Protein AF-A0A7S3RPZ8-F1 (afdb_monomer_lite)

Secondary structure (DSSP, 8-state):
--SS------PPP--EETTTTEE--HIIIIIHHHHHH-TT-----S-EEEEEEE-TT--EEEEEEE-TTS-EEEEE-SS-----SHHHHHHHHHHHTT-S-S--

Organism: NCBI:txid141414

Foldseek 3Di:
DPDPDPDDDDDDDAQADDPVRHHDDPCNPPPVVCVVVDPPDDDDPQKAFQEFDADPVRAGFWTWIAHNVRDIDTGGDPPDDDDPPDPPVSVVRCVSHVNDDPVD

Sequence (104 aa):
YNDWVQTGSGYTQFNVQGAAGTRADAFNAFVEPTLRSRKNLRVVSEVFVRRLLFDEAKRCTAVEVELNDGTVVALRASREVILSAGAINSPAILMHSGVGDSQE

Radius of gyration: 19.91 Å; chains: 1; bounding box: 38×42×48 Å

Structure (mmCIF, N/CA/C/O backbone):
data_AF-A0A7S3RPZ8-F1
#
_entry.id   AF-A0A7S3RPZ8-F1
#
loop_
_atom_site.group_PDB
_atom_site.id
_atom_site.type_symbol
_atom_site.label_atom_id
_atom_site.label_alt_id
_atom_site.label_comp_id
_atom_site.label_asym_id
_atom_site.label_entity_id
_atom_site.label_seq_id
_atom_site.pdbx_PDB_ins_code
_atom_site.Cartn_x
_atom_site.Cartn_y
_atom_site.Cartn_z
_atom_site.occupancy
_atom_site.B_iso_or_equiv
_atom_site.auth_seq_id
_atom_site.auth_comp_id
_atom_site.auth_asym_id
_atom_site.auth_atom_id
_atom_site.pdbx_PDB_model_num
ATOM 1 N N . TYR A 1 1 ? 6.099 -16.239 -30.115 1.00 56.72 1 TYR A N 1
ATOM 2 C CA . TYR A 1 1 ? 5.654 -15.575 -28.871 1.00 56.72 1 TYR A CA 1
ATOM 3 C C . TYR A 1 1 ? 4.157 -15.781 -28.619 1.00 56.72 1 TYR A C 1
ATOM 5 O O . TYR A 1 1 ? 3.828 -16.061 -27.483 1.00 56.72 1 TYR A O 1
ATOM 13 N N . ASN A 1 2 ? 3.278 -15.785 -29.637 1.00 65.00 2 ASN A N 1
ATOM 14 C CA . ASN A 1 2 ? 1.840 -16.097 -29.476 1.00 65.00 2 ASN A CA 1
ATOM 15 C C . ASN A 1 2 ? 1.400 -17.308 -30.324 1.00 65.00 2 ASN A C 1
ATOM 17 O O . ASN A 1 2 ? 0.446 -17.215 -31.089 1.00 65.00 2 ASN A O 1
ATOM 21 N N . ASP A 1 3 ? 2.148 -18.406 -30.238 1.00 68.00 3 ASP A N 1
ATOM 22 C CA . ASP A 1 3 ? 1.812 -19.669 -30.906 1.00 68.00 3 ASP A CA 1
ATOM 23 C C . ASP A 1 3 ? 1.501 -20.740 -29.850 1.00 68.00 3 ASP A C 1
ATOM 25 O O . ASP A 1 3 ? 1.919 -20.615 -28.696 1.00 68.00 3 ASP A O 1
ATOM 29 N N . TRP A 1 4 ? 0.774 -21.785 -30.238 1.00 71.44 4 TRP A N 1
ATOM 30 C CA . TRP A 1 4 ? 0.356 -22.891 -29.367 1.00 71.44 4 TRP A CA 1
ATOM 31 C C . TRP A 1 4 ? 1.535 -23.730 -28.860 1.00 71.44 4 TRP A C 1
ATOM 33 O O . TRP A 1 4 ? 1.421 -24.422 -27.850 1.00 71.44 4 TRP A O 1
ATOM 43 N N . VAL A 1 5 ? 2.684 -23.635 -29.532 1.00 72.62 5 VAL A N 1
ATOM 44 C CA . VAL A 1 5 ? 3.961 -24.194 -29.092 1.00 72.62 5 VAL A CA 1
ATOM 45 C C . VAL A 1 5 ? 4.838 -23.048 -28.588 1.00 72.62 5 VAL A C 1
ATOM 47 O O . VAL A 1 5 ? 5.375 -22.255 -29.359 1.00 72.62 5 VAL A O 1
ATOM 50 N N . GLN A 1 6 ? 4.978 -22.944 -27.265 1.00 71.44 6 GLN A N 1
ATOM 51 C CA . GLN A 1 6 ? 5.755 -21.880 -26.611 1.00 71.44 6 GLN A CA 1
ATOM 52 C C . GLN A 1 6 ? 7.267 -22.148 -26.552 1.00 71.44 6 GLN A C 1
ATOM 54 O O . GLN A 1 6 ? 8.012 -21.362 -25.968 1.00 71.44 6 GLN A O 1
ATOM 59 N N . THR A 1 7 ? 7.747 -23.235 -27.150 1.00 77.88 7 THR A N 1
ATOM 60 C CA . THR A 1 7 ? 9.178 -23.534 -27.238 1.00 77.88 7 THR A CA 1
ATOM 61 C C . THR A 1 7 ? 9.793 -22.773 -28.412 1.00 77.88 7 THR A C 1
ATOM 63 O O . THR A 1 7 ? 9.414 -22.970 -29.562 1.00 77.88 7 THR A O 1
ATOM 66 N N . GLY A 1 8 ? 10.754 -21.891 -28.137 1.00 78.94 8 GLY A N 1
ATOM 67 C CA . GLY A 1 8 ? 11.440 -21.107 -29.163 1.00 78.94 8 GLY A CA 1
ATOM 68 C C . GLY A 1 8 ? 12.527 -20.213 -28.573 1.00 78.94 8 GLY A C 1
ATOM 69 O O . GLY A 1 8 ? 12.647 -20.093 -27.357 1.00 78.94 8 GLY A O 1
ATOM 70 N N . SER A 1 9 ? 13.319 -19.583 -29.439 1.00 82.44 9 SER A N 1
ATOM 71 C CA . SER A 1 9 ? 14.321 -18.585 -29.051 1.00 82.44 9 SER A CA 1
ATOM 72 C C . SER A 1 9 ? 13.932 -17.220 -29.610 1.00 82.44 9 SER A C 1
ATOM 74 O O . SER A 1 9 ? 13.446 -17.118 -30.737 1.00 82.44 9 SER A O 1
ATOM 76 N N . GLY A 1 10 ? 14.109 -16.170 -28.815 1.00 83.19 10 GLY A N 1
ATOM 77 C CA . GLY A 1 10 ? 13.761 -14.802 -29.175 1.00 83.19 10 GLY A CA 1
ATOM 78 C C . GLY A 1 10 ? 14.225 -13.818 -28.110 1.00 83.19 10 GLY A C 1
ATOM 79 O O . GLY A 1 10 ? 14.587 -14.210 -27.002 1.00 83.19 10 GLY A O 1
ATOM 80 N N . TYR A 1 11 ? 14.222 -12.532 -28.447 1.00 84.62 11 TYR A N 1
ATOM 81 C CA . TYR A 1 11 ? 14.560 -11.489 -27.485 1.00 84.62 11 TYR A CA 1
ATOM 82 C C . TYR A 1 11 ? 13.498 -11.395 -26.386 1.00 84.62 11 TYR A C 1
ATOM 84 O O . TYR A 1 11 ? 12.300 -11.325 -26.669 1.00 84.62 11 TYR A O 1
ATOM 92 N N . THR A 1 12 ? 13.944 -11.356 -25.131 1.00 86.25 12 THR A N 1
ATOM 93 C CA . THR A 1 12 ? 13.065 -11.122 -23.985 1.00 86.25 12 THR A CA 1
ATOM 94 C C . THR A 1 12 ? 12.513 -9.702 -24.033 1.00 86.25 12 THR A C 1
ATOM 96 O O . THR A 1 12 ? 13.260 -8.735 -24.187 1.00 86.25 12 THR A O 1
ATOM 99 N N . GLN A 1 13 ? 11.199 -9.575 -23.880 1.00 87.69 13 GLN A N 1
ATOM 100 C CA . GLN A 1 13 ? 10.542 -8.284 -23.720 1.00 87.69 13 GLN A CA 1
ATOM 101 C C . GLN A 1 13 ? 10.591 -7.865 -22.251 1.00 87.69 13 GLN A C 1
ATOM 103 O O . GLN A 1 13 ? 10.320 -8.665 -21.355 1.00 87.69 13 GLN A O 1
ATOM 108 N N . PHE A 1 14 ? 10.923 -6.601 -22.010 1.00 90.31 14 PHE A N 1
ATOM 109 C CA . PHE A 1 14 ? 11.024 -6.026 -20.674 1.00 90.31 14 PHE A CA 1
ATOM 110 C C . PHE A 1 14 ? 10.171 -4.765 -20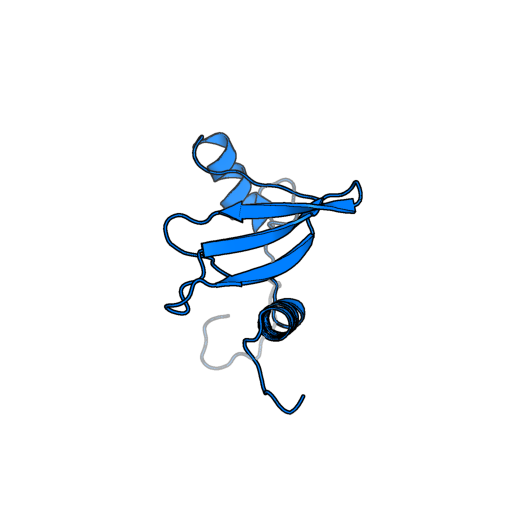.575 1.00 90.31 14 PHE A C 1
ATOM 112 O O . PHE A 1 14 ? 9.979 -4.050 -21.559 1.00 90.31 14 PHE A O 1
ATOM 119 N N . ASN A 1 15 ? 9.726 -4.453 -19.359 1.00 93.31 15 ASN A N 1
ATOM 120 C CA . ASN A 1 15 ? 9.084 -3.180 -19.052 1.00 93.31 15 ASN A CA 1
ATOM 121 C C . ASN A 1 15 ? 10.154 -2.082 -18.994 1.00 93.31 15 ASN A C 1
ATOM 123 O O . ASN A 1 15 ? 10.752 -1.825 -17.945 1.00 93.31 15 ASN A O 1
ATOM 127 N N . VAL A 1 16 ? 10.414 -1.473 -20.149 1.00 93.06 16 VAL A N 1
ATOM 128 C CA . VAL A 1 16 ? 11.439 -0.446 -20.356 1.00 93.06 16 VAL A CA 1
ATOM 129 C C . VAL A 1 16 ? 10.793 0.792 -20.969 1.00 93.06 16 VAL A C 1
ATOM 131 O O . VAL A 1 16 ? 9.993 0.688 -21.898 1.00 93.06 16 VAL A O 1
ATOM 134 N N . GLN A 1 17 ? 11.121 1.965 -20.434 1.00 88.94 17 GLN A N 1
ATOM 135 C CA . GLN A 1 17 ? 10.534 3.234 -20.836 1.00 88.94 17 GLN A CA 1
ATOM 136 C C . GLN A 1 17 ? 11.454 4.018 -21.775 1.00 88.94 17 GLN A C 1
ATOM 138 O O . GLN A 1 17 ? 12.587 4.360 -21.434 1.00 88.94 17 GLN A O 1
ATOM 143 N N . GLY A 1 18 ? 10.894 4.392 -22.929 1.00 84.19 18 GLY A N 1
ATOM 144 C CA . GLY A 1 18 ? 11.474 5.362 -23.856 1.00 84.19 18 GLY A CA 1
ATOM 145 C C . GLY A 1 18 ? 12.852 4.983 -24.407 1.00 84.19 18 GLY A C 1
ATOM 146 O O . GLY A 1 18 ? 13.362 3.883 -24.210 1.00 84.19 18 GLY A O 1
ATOM 147 N N . ALA A 1 19 ? 13.473 5.932 -25.109 1.00 81.88 19 ALA A N 1
ATOM 148 C CA . ALA A 1 19 ? 14.806 5.752 -25.687 1.00 81.88 19 ALA A CA 1
ATOM 149 C C . ALA A 1 19 ? 15.929 5.709 -24.630 1.00 81.88 19 ALA A C 1
ATOM 151 O O . ALA A 1 19 ? 17.017 5.222 -24.915 1.00 81.88 19 ALA A O 1
ATOM 152 N N . ALA A 1 20 ? 15.667 6.203 -23.414 1.00 84.62 20 ALA A N 1
ATOM 153 C CA . ALA A 1 20 ? 16.627 6.209 -22.310 1.00 84.62 20 ALA A CA 1
ATOM 154 C C . ALA A 1 20 ? 16.831 4.824 -21.668 1.00 84.62 20 ALA A C 1
ATOM 156 O O . ALA A 1 20 ? 17.772 4.647 -20.899 1.00 84.62 20 ALA A O 1
ATOM 157 N N . GLY A 1 21 ? 15.968 3.844 -21.966 1.00 91.12 21 GLY A N 1
ATOM 158 C CA . GLY A 1 21 ? 16.159 2.466 -21.517 1.00 91.12 21 GLY A CA 1
ATOM 159 C C . GLY A 1 21 ? 15.949 2.250 -20.013 1.00 91.12 21 GLY A C 1
ATOM 160 O O . GLY A 1 21 ? 16.500 1.305 -19.450 1.00 91.12 21 GLY A O 1
ATOM 161 N N . THR A 1 22 ? 15.182 3.109 -19.337 1.00 92.56 22 THR A N 1
ATOM 162 C CA . THR A 1 22 ? 14.953 3.012 -17.887 1.00 92.56 22 THR A CA 1
ATOM 163 C C . THR A 1 22 ? 13.855 2.005 -17.551 1.00 92.56 22 THR A C 1
ATOM 165 O O . THR A 1 22 ? 13.010 1.673 -18.380 1.00 92.56 22 THR A O 1
ATOM 168 N N . ARG A 1 23 ? 13.841 1.501 -16.313 1.00 94.19 23 ARG A N 1
ATOM 169 C CA . ARG A 1 23 ? 12.774 0.613 -15.831 1.00 94.19 23 ARG A CA 1
ATOM 170 C C . ARG A 1 23 ? 11.419 1.328 -15.877 1.00 94.19 23 ARG A C 1
ATOM 172 O O . ARG A 1 23 ? 11.268 2.383 -15.270 1.00 94.19 23 ARG A O 1
ATOM 179 N N . ALA A 1 24 ? 10.423 0.700 -16.500 1.00 94.81 24 ALA A N 1
ATOM 180 C CA . ALA A 1 24 ? 9.026 1.115 -16.396 1.00 94.81 24 ALA A CA 1
ATOM 181 C C . ALA A 1 24 ? 8.358 0.399 -15.207 1.00 94.81 24 ALA A C 1
ATOM 183 O O . ALA A 1 24 ? 7.846 -0.714 -15.343 1.00 94.81 24 ALA A O 1
ATOM 184 N N . ASP A 1 25 ? 8.418 1.004 -14.019 1.00 95.12 25 ASP A N 1
ATOM 185 C CA . ASP A 1 25 ? 7.691 0.524 -12.838 1.00 95.12 25 ASP A CA 1
ATOM 186 C C . ASP A 1 25 ? 6.253 1.073 -12.771 1.00 95.12 25 ASP A C 1
ATOM 188 O O . ASP A 1 25 ? 5.857 1.961 -13.528 1.00 95.12 25 ASP A O 1
ATOM 192 N N . ALA A 1 26 ? 5.451 0.518 -11.858 1.00 95.38 26 ALA A N 1
ATOM 193 C CA . ALA A 1 26 ? 4.043 0.878 -11.722 1.00 95.38 26 ALA A CA 1
ATOM 194 C C . ALA A 1 26 ? 3.827 2.343 -11.299 1.00 95.38 26 ALA A C 1
ATOM 196 O O . ALA A 1 26 ? 2.829 2.950 -11.693 1.00 95.38 26 ALA A O 1
ATOM 197 N N . PHE A 1 27 ? 4.742 2.927 -10.519 1.00 95.38 27 PHE A N 1
ATOM 198 C CA . PHE A 1 27 ? 4.610 4.314 -10.084 1.00 95.38 27 PHE A CA 1
ATOM 199 C C . PHE A 1 27 ? 4.821 5.264 -11.265 1.00 95.38 27 PHE A C 1
ATOM 201 O O . PHE A 1 27 ? 3.940 6.077 -11.551 1.00 95.38 27 PHE A O 1
ATOM 208 N N . ASN A 1 28 ? 5.924 5.103 -11.996 1.00 93.06 28 ASN A N 1
ATOM 209 C CA . ASN A 1 28 ? 6.262 5.936 -13.152 1.00 93.06 28 ASN A CA 1
ATOM 210 C C . ASN A 1 28 ? 5.251 5.763 -14.296 1.00 93.06 28 ASN A C 1
ATOM 212 O O . ASN A 1 28 ? 4.906 6.726 -14.980 1.00 93.06 28 ASN A O 1
ATOM 216 N N . ALA A 1 29 ? 4.734 4.546 -14.497 1.00 93.56 29 ALA A N 1
ATOM 217 C CA . ALA A 1 29 ? 3.772 4.270 -15.562 1.00 93.56 29 ALA A CA 1
ATOM 218 C C . ALA A 1 29 ? 2.362 4.817 -15.271 1.00 93.56 29 ALA A C 1
ATOM 220 O O . ALA A 1 29 ? 1.705 5.312 -16.187 1.00 93.56 29 ALA A O 1
ATOM 221 N N . PHE A 1 30 ? 1.879 4.735 -14.023 1.00 94.50 30 PHE A N 1
ATOM 222 C CA . PHE A 1 30 ? 0.463 4.991 -13.708 1.00 94.50 30 PHE A CA 1
ATOM 223 C C . PHE A 1 30 ? 0.224 6.128 -12.706 1.00 94.50 30 PHE A C 1
ATOM 225 O O . PHE A 1 30 ? -0.737 6.894 -12.849 1.00 94.50 30 PHE A O 1
ATOM 232 N N . VAL A 1 31 ? 1.072 6.257 -11.685 1.00 96.12 31 VAL A N 1
ATOM 233 C CA . VAL A 1 31 ? 0.848 7.179 -10.561 1.00 96.12 31 VAL A CA 1
ATOM 234 C C . VAL A 1 31 ? 1.417 8.561 -10.859 1.00 96.12 31 VAL A C 1
ATOM 236 O O . VAL A 1 31 ? 0.687 9.550 -10.770 1.00 96.12 31 VAL A O 1
ATOM 239 N N . GLU A 1 32 ? 2.684 8.645 -11.267 1.00 94.81 32 GLU A N 1
ATOM 240 C CA . GLU A 1 32 ? 3.362 9.912 -11.551 1.00 94.81 32 GLU A CA 1
ATOM 241 C C . GLU A 1 32 ? 2.622 10.763 -12.605 1.00 94.81 32 GLU A C 1
ATOM 243 O O . GLU A 1 32 ? 2.366 11.945 -12.337 1.00 94.81 32 GLU A O 1
ATOM 248 N N . PRO A 1 33 ? 2.177 10.217 -13.758 1.00 94.81 33 PRO A N 1
ATOM 249 C CA . PRO A 1 33 ? 1.442 11.007 -14.747 1.00 94.81 33 PRO A CA 1
ATOM 250 C C . PRO A 1 33 ? 0.099 11.521 -14.207 1.00 94.81 33 PRO A C 1
ATOM 252 O O . PRO A 1 33 ? -0.345 12.626 -14.538 1.00 94.81 33 PRO A O 1
ATOM 255 N N . THR A 1 34 ? -0.548 10.739 -13.339 1.00 96.44 34 THR A N 1
ATOM 256 C CA . THR A 1 34 ? -1.821 11.117 -12.716 1.00 96.44 34 THR A CA 1
ATOM 257 C C . THR A 1 34 ? -1.629 12.224 -11.682 1.00 96.44 34 THR A C 1
ATOM 259 O O . THR A 1 34 ? -2.415 13.168 -11.666 1.00 96.44 34 THR A O 1
ATOM 262 N N . LEU A 1 35 ? -0.567 12.167 -10.872 1.00 96.31 35 LEU A N 1
ATOM 263 C CA . LEU A 1 35 ? -0.221 13.229 -9.918 1.00 96.31 35 LEU A CA 1
ATOM 264 C C . LEU A 1 35 ? 0.040 14.568 -10.615 1.00 96.31 35 LEU A C 1
ATOM 266 O O . LEU A 1 35 ? -0.380 15.615 -10.129 1.00 96.31 35 LEU A O 1
ATOM 270 N N . ARG A 1 36 ? 0.704 14.540 -11.777 1.00 94.88 36 ARG A N 1
ATOM 271 C CA . ARG A 1 36 ? 0.998 15.750 -12.564 1.00 94.88 36 ARG A CA 1
ATOM 272 C C . ARG A 1 36 ? -0.254 16.381 -13.176 1.00 94.88 36 ARG A C 1
ATOM 274 O O . ARG A 1 36 ? -0.289 17.592 -13.371 1.00 94.88 36 ARG A O 1
ATOM 281 N N . SER A 1 37 ? -1.270 15.577 -13.484 1.00 96.50 37 SER A N 1
ATOM 282 C CA . SER A 1 37 ? -2.481 16.028 -14.184 1.00 96.50 37 SER A CA 1
ATOM 283 C C . SER A 1 37 ? -3.689 16.262 -13.271 1.00 96.50 37 SER A C 1
ATOM 285 O O . SER A 1 37 ? -4.599 16.999 -13.654 1.00 96.50 37 SER A O 1
ATOM 287 N N . ARG A 1 38 ? -3.732 15.669 -12.068 1.00 96.62 38 ARG A N 1
ATOM 288 C CA . ARG A 1 38 ? -4.900 15.705 -11.173 1.00 96.62 38 ARG A CA 1
ATOM 289 C C . ARG A 1 38 ? -4.527 16.052 -9.731 1.00 96.62 38 ARG A C 1
ATOM 291 O O . ARG A 1 38 ? -3.678 15.415 -9.122 1.00 96.62 38 ARG A O 1
ATOM 298 N N . LYS A 1 39 ? -5.250 17.011 -9.138 1.00 95.94 39 LYS A N 1
ATOM 299 C CA . LYS A 1 39 ? -5.025 17.486 -7.755 1.00 95.94 39 LYS A CA 1
ATOM 300 C C . LYS A 1 39 ? -5.696 16.640 -6.666 1.00 95.94 39 LYS A C 1
ATOM 302 O O . LYS A 1 39 ? -5.472 16.881 -5.487 1.00 95.94 39 LYS A O 1
ATOM 307 N N . ASN A 1 40 ? -6.557 15.695 -7.038 1.00 96.75 40 ASN A N 1
ATOM 308 C CA . ASN A 1 40 ? -7.332 14.878 -6.099 1.00 96.75 40 ASN A CA 1
ATOM 309 C C . ASN A 1 40 ? -6.659 13.543 -5.735 1.00 96.75 40 ASN A C 1
ATOM 311 O O . ASN A 1 40 ? -7.258 12.752 -5.012 1.00 96.75 40 ASN A O 1
ATOM 315 N N . LEU A 1 41 ? -5.444 13.283 -6.226 1.00 96.94 41 LEU A N 1
ATOM 316 C CA . LEU A 1 41 ? -4.630 12.139 -5.827 1.00 96.94 41 LEU A CA 1
ATOM 317 C C . LEU A 1 41 ? -3.523 12.614 -4.885 1.00 96.94 41 LEU A C 1
ATOM 319 O O . LEU A 1 41 ? -2.769 13.525 -5.218 1.00 96.94 41 LEU A O 1
ATOM 323 N N . ARG A 1 42 ? -3.408 11.972 -3.722 1.00 95.81 42 ARG A N 1
ATOM 324 C CA . ARG A 1 42 ? -2.328 12.210 -2.764 1.00 95.81 42 ARG A CA 1
ATOM 325 C C . ARG A 1 42 ? -1.584 10.906 -2.523 1.00 95.81 42 ARG A C 1
ATOM 327 O O . ARG A 1 42 ? -2.201 9.905 -2.176 1.00 95.81 42 ARG A O 1
ATOM 334 N N . VAL A 1 43 ? -0.266 10.947 -2.679 1.00 95.81 43 VAL A N 1
ATOM 335 C CA . VAL A 1 43 ? 0.637 9.864 -2.283 1.00 95.81 43 VAL A CA 1
ATOM 336 C C . VAL A 1 43 ? 1.358 10.311 -1.022 1.00 95.81 43 VAL A C 1
ATOM 338 O O . VAL A 1 43 ? 1.836 11.442 -0.950 1.00 95.81 43 VAL A O 1
ATOM 341 N N . VAL A 1 44 ? 1.390 9.439 -0.021 1.00 95.12 44 VAL A N 1
ATOM 342 C CA . VAL A 1 44 ? 2.124 9.662 1.224 1.00 95.12 44 VAL A CA 1
ATOM 343 C C . VAL A 1 44 ? 3.078 8.487 1.381 1.00 95.12 44 VAL A C 1
ATOM 345 O O . VAL A 1 44 ? 2.636 7.344 1.468 1.00 95.12 44 VAL A O 1
ATOM 348 N N . SER A 1 45 ? 4.375 8.767 1.313 1.00 95.62 45 SER A N 1
ATOM 349 C CA . SER A 1 45 ? 5.451 7.796 1.520 1.00 95.62 45 SER A CA 1
ATOM 350 C C . SER A 1 45 ? 5.903 7.799 2.976 1.00 95.62 45 SER A C 1
ATOM 352 O O . SER A 1 45 ? 5.537 8.699 3.725 1.00 95.62 45 SER A O 1
ATOM 354 N N . GLU A 1 46 ? 6.723 6.815 3.357 1.00 96.00 46 GLU A N 1
ATOM 355 C CA . GLU A 1 46 ? 7.266 6.693 4.723 1.00 96.00 46 GLU A CA 1
ATOM 356 C C . GLU A 1 46 ? 6.177 6.590 5.802 1.00 96.00 46 GLU A C 1
ATOM 358 O O . GLU A 1 46 ? 6.319 7.090 6.915 1.00 96.00 46 GLU A O 1
ATOM 363 N N . VAL A 1 47 ? 5.067 5.940 5.452 1.00 97.25 47 VAL A N 1
ATOM 364 C CA . VAL A 1 47 ? 3.935 5.704 6.344 1.00 97.25 47 VAL A CA 1
ATOM 365 C C . VAL A 1 47 ? 3.649 4.214 6.385 1.00 97.25 47 VAL A C 1
ATOM 367 O O . VAL A 1 47 ? 3.441 3.585 5.344 1.00 97.25 47 VAL A O 1
ATOM 370 N N . PHE A 1 48 ? 3.627 3.652 7.590 1.00 97.75 48 PHE A N 1
ATOM 371 C CA . PHE A 1 48 ? 3.369 2.235 7.807 1.00 97.75 48 PHE A CA 1
ATOM 372 C C . PHE A 1 48 ? 1.924 2.014 8.253 1.00 97.75 48 PHE A C 1
ATOM 374 O O . PHE A 1 48 ? 1.464 2.604 9.228 1.00 97.75 48 PHE A O 1
ATOM 381 N N . VAL A 1 49 ? 1.185 1.160 7.544 1.00 98.25 49 VAL A N 1
ATOM 382 C CA . VAL A 1 49 ? -0.187 0.797 7.924 1.00 98.25 49 VAL A CA 1
ATOM 383 C C . VAL A 1 49 ? -0.138 -0.251 9.029 1.00 98.25 49 VAL A C 1
ATOM 385 O O . VAL A 1 49 ? 0.333 -1.361 8.799 1.00 98.25 49 VAL A O 1
ATOM 388 N N . ARG A 1 50 ? -0.662 0.088 10.211 1.00 97.94 50 ARG A N 1
ATOM 389 C CA . ARG A 1 50 ? -0.695 -0.815 11.370 1.00 97.94 50 ARG A CA 1
ATOM 390 C C . ARG A 1 50 ? -1.905 -1.742 11.322 1.00 97.94 50 ARG A C 1
ATOM 392 O O . ARG A 1 50 ? -1.762 -2.952 11.454 1.00 97.94 50 ARG A O 1
ATOM 399 N N . ARG A 1 51 ? -3.098 -1.167 11.136 1.00 98.25 51 ARG A N 1
ATOM 400 C CA . ARG A 1 51 ? -4.376 -1.896 11.097 1.00 98.25 51 ARG A CA 1
ATOM 401 C C . ARG A 1 51 ? -5.503 -1.056 10.496 1.00 98.25 51 ARG A C 1
ATOM 403 O O . ARG A 1 51 ? -5.410 0.165 10.370 1.00 98.25 51 ARG A O 1
ATOM 410 N N . LEU A 1 52 ? -6.595 -1.722 10.164 1.00 98.50 52 LEU A N 1
ATOM 411 C CA . LEU A 1 52 ? -7.861 -1.152 9.730 1.00 98.50 52 LEU A CA 1
ATOM 412 C C . LEU A 1 52 ? -8.768 -0.913 10.941 1.00 98.50 52 LEU A C 1
ATOM 414 O O . LEU A 1 52 ? -8.764 -1.679 11.905 1.00 98.50 52 LEU A O 1
ATOM 418 N N . LEU A 1 53 ? -9.563 0.152 10.882 1.00 98.25 53 LEU A N 1
ATOM 419 C CA . LEU A 1 53 ? -10.521 0.516 11.921 1.00 98.25 53 LEU A CA 1
ATOM 420 C C . 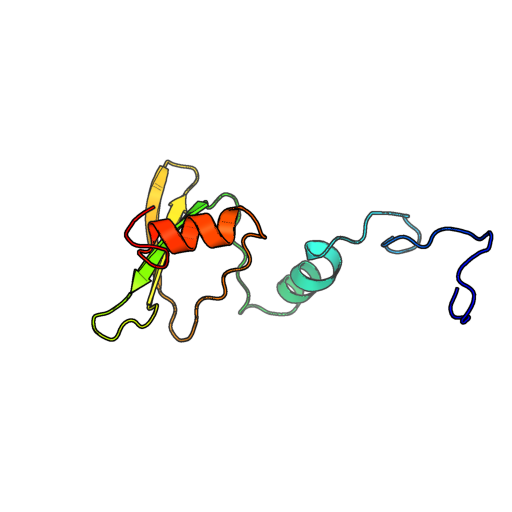LEU A 1 53 ? -11.945 0.323 11.398 1.00 98.25 53 LEU A C 1
ATOM 422 O O . LEU A 1 53 ? -12.315 0.886 10.362 1.00 98.25 53 LEU A O 1
ATOM 426 N N . PHE A 1 54 ? -12.744 -0.440 12.138 1.00 97.88 54 PHE A N 1
ATOM 427 C CA . PHE A 1 54 ? -14.127 -0.767 11.800 1.00 97.88 54 PHE A CA 1
ATOM 428 C C . PHE A 1 54 ? -15.111 -0.076 12.747 1.00 97.88 54 PHE A C 1
ATOM 430 O O . PHE A 1 54 ? -14.783 0.179 13.906 1.00 97.88 54 PHE A O 1
ATOM 437 N N . ASP A 1 55 ? -16.298 0.253 12.243 1.00 96.38 55 ASP A N 1
ATOM 438 C CA . ASP A 1 55 ? -17.431 0.667 13.076 1.00 96.38 55 ASP A CA 1
ATOM 439 C C . ASP A 1 55 ? -18.241 -0.542 13.588 1.00 96.38 55 ASP A C 1
ATOM 441 O O . ASP A 1 55 ? -17.931 -1.698 13.291 1.00 96.38 55 ASP A O 1
ATOM 445 N N . GLU A 1 56 ? -19.293 -0.275 14.366 1.00 96.44 56 GLU A N 1
ATOM 446 C CA . GLU A 1 56 ? -20.176 -1.302 14.942 1.00 96.44 56 GLU A CA 1
ATOM 447 C C . GLU A 1 56 ? -20.873 -2.166 13.876 1.00 96.44 56 GLU A C 1
ATOM 449 O O . GLU A 1 56 ? -21.169 -3.336 14.117 1.00 96.44 56 GLU A O 1
ATOM 454 N N . ALA A 1 57 ? -21.082 -1.622 12.673 1.00 96.69 57 ALA A N 1
ATOM 455 C CA . ALA A 1 57 ? -21.660 -2.332 11.535 1.00 96.69 57 ALA A CA 1
ATOM 456 C C . ALA A 1 57 ? -20.609 -3.108 10.718 1.00 96.69 57 ALA A C 1
ATOM 458 O O . ALA A 1 57 ? -20.919 -3.617 9.639 1.00 96.69 57 ALA A O 1
ATOM 459 N N . LYS A 1 58 ? -19.370 -3.214 11.220 1.00 95.19 58 LYS A N 1
ATOM 460 C CA . LYS A 1 58 ? -18.222 -3.849 10.554 1.00 95.19 58 LYS A CA 1
ATOM 461 C C . LYS A 1 58 ? -17.839 -3.188 9.226 1.00 95.19 58 LYS A C 1
ATOM 463 O O . LYS A 1 58 ? -17.233 -3.829 8.366 1.00 95.19 58 LYS A O 1
ATOM 468 N N . ARG A 1 59 ? -18.128 -1.896 9.044 1.00 97.12 59 ARG A N 1
ATOM 469 C CA . ARG A 1 59 ? -17.628 -1.128 7.898 1.00 97.12 59 ARG A CA 1
ATOM 470 C C . ARG A 1 59 ? -16.247 -0.571 8.219 1.00 97.12 59 ARG A C 1
ATOM 472 O O . ARG A 1 59 ? -16.046 0.028 9.272 1.00 97.12 59 ARG A O 1
ATOM 479 N N . CYS A 1 60 ? -15.289 -0.725 7.305 1.00 98.00 60 CYS A N 1
ATOM 480 C CA . CYS A 1 60 ? -13.979 -0.091 7.453 1.00 98.00 60 CYS A CA 1
ATOM 481 C C . CYS A 1 60 ? -14.124 1.429 7.275 1.00 98.00 60 CYS A C 1
ATOM 483 O O . CYS A 1 60 ? -14.573 1.897 6.228 1.00 98.00 60 CYS A O 1
ATOM 485 N N . THR A 1 61 ? -13.768 2.204 8.300 1.00 98.06 61 THR A N 1
ATOM 486 C CA . THR A 1 61 ? -13.954 3.668 8.322 1.00 98.06 61 THR A CA 1
ATOM 487 C C . THR A 1 61 ? -12.646 4.447 8.357 1.00 98.06 61 THR A C 1
ATOM 489 O O . THR A 1 61 ? -12.635 5.653 8.092 1.00 98.06 61 THR A O 1
ATOM 492 N N . ALA A 1 62 ? -11.540 3.796 8.710 1.00 98.19 62 ALA A N 1
ATOM 493 C CA . ALA 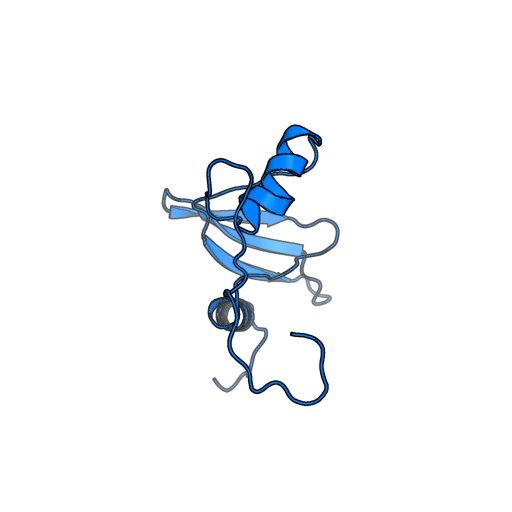A 1 62 ? -10.225 4.410 8.757 1.00 98.19 62 ALA A CA 1
ATOM 494 C C . ALA A 1 62 ? -9.105 3.373 8.688 1.00 98.19 62 ALA A C 1
ATOM 496 O O . ALA A 1 62 ? -9.318 2.180 8.900 1.00 98.19 62 ALA A O 1
ATOM 497 N N . VAL A 1 63 ? -7.902 3.877 8.446 1.00 98.44 63 VAL A N 1
ATOM 498 C CA . VAL A 1 63 ? -6.647 3.142 8.564 1.00 98.44 63 VAL A CA 1
ATOM 499 C C . VAL A 1 63 ? -5.811 3.805 9.652 1.00 98.44 63 VAL A C 1
ATOM 501 O O . VAL A 1 63 ? -5.617 5.020 9.624 1.00 98.44 63 VAL A O 1
ATOM 504 N N . GLU A 1 64 ? -5.345 3.020 10.616 1.00 98.56 64 GLU A N 1
ATOM 505 C CA . GLU A 1 64 ? -4.363 3.458 11.605 1.00 98.56 64 GLU A CA 1
ATOM 506 C C . GLU A 1 64 ? -2.968 3.316 11.000 1.00 98.56 64 GLU A C 1
ATOM 508 O O . GLU A 1 64 ? -2.584 2.239 10.529 1.00 98.56 64 GLU A O 1
ATOM 513 N N . VAL A 1 65 ? -2.225 4.417 10.986 1.00 98.50 65 VAL A N 1
ATOM 514 C CA . VAL A 1 65 ? -0.903 4.491 10.376 1.00 98.50 65 VAL A CA 1
ATOM 515 C C . VAL A 1 65 ? 0.116 5.072 11.340 1.00 98.50 65 VAL A C 1
ATOM 517 O O . VAL A 1 65 ? -0.217 5.902 12.183 1.00 98.50 65 VAL A O 1
ATOM 520 N N . GLU A 1 66 ? 1.357 4.646 11.177 1.00 98.31 66 GLU A N 1
ATOM 521 C CA . GLU A 1 66 ? 2.527 5.188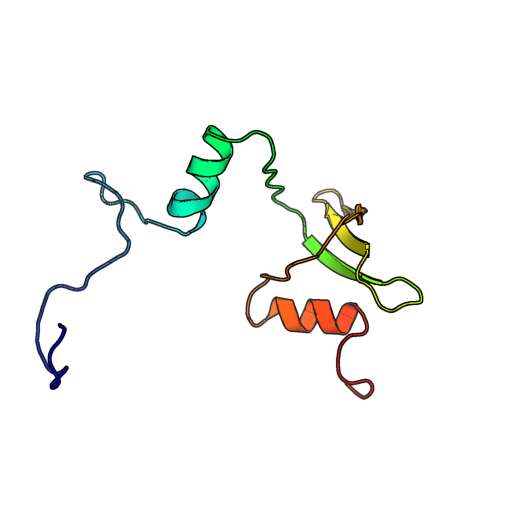 11.853 1.00 98.31 66 GLU A CA 1
ATOM 522 C C . GLU A 1 66 ? 3.319 6.050 10.872 1.00 98.31 66 GLU A C 1
ATOM 524 O O . GLU A 1 66 ? 3.607 5.622 9.749 1.00 98.31 66 GLU A O 1
ATOM 529 N N . LEU A 1 67 ? 3.617 7.279 11.280 1.00 96.94 67 LEU A N 1
ATOM 530 C CA . LEU A 1 67 ? 4.462 8.205 10.534 1.00 96.94 67 LEU A CA 1
ATOM 531 C C . LEU A 1 67 ? 5.943 7.934 10.833 1.00 96.94 67 LEU A C 1
ATOM 533 O O . LEU A 1 67 ? 6.282 7.237 11.786 1.00 96.94 67 LEU A O 1
ATOM 537 N N . ASN A 1 68 ? 6.838 8.516 10.036 1.00 94.81 68 ASN A N 1
ATOM 538 C CA . ASN A 1 68 ? 8.284 8.334 10.192 1.00 94.81 68 ASN A CA 1
ATOM 539 C C . ASN A 1 68 ? 8.849 8.812 11.547 1.00 94.81 68 ASN A C 1
ATOM 541 O O . ASN A 1 68 ? 9.905 8.344 11.964 1.00 94.81 68 ASN A O 1
ATOM 545 N N . ASP A 1 69 ? 8.146 9.708 12.241 1.00 95.38 69 ASP A N 1
ATOM 546 C CA . ASP A 1 69 ? 8.479 10.191 13.584 1.00 95.38 69 ASP A CA 1
ATOM 547 C C . ASP A 1 69 ? 7.916 9.299 14.711 1.00 95.38 69 ASP A C 1
ATOM 549 O O . ASP A 1 69 ? 8.060 9.622 15.890 1.00 95.38 69 ASP A O 1
ATOM 553 N N . GLY A 1 70 ? 7.277 8.178 14.358 1.00 96.25 70 GLY A N 1
ATOM 554 C CA . GLY A 1 70 ? 6.629 7.249 15.285 1.00 96.25 70 GLY A CA 1
ATOM 555 C C . GLY A 1 70 ? 5.227 7.679 15.724 1.00 96.25 70 GLY A C 1
ATOM 556 O O . GLY A 1 70 ? 4.570 6.958 16.478 1.00 96.25 70 GLY A O 1
ATOM 557 N N . THR A 1 71 ? 4.728 8.831 15.264 1.00 97.81 71 THR A N 1
ATOM 558 C CA . THR A 1 71 ? 3.375 9.287 15.589 1.00 97.81 71 THR A CA 1
ATOM 559 C C . THR A 1 71 ? 2.344 8.367 14.946 1.00 97.81 71 THR A C 1
ATOM 561 O O . THR A 1 71 ? 2.359 8.136 13.736 1.00 97.81 71 THR A O 1
ATOM 564 N N . VAL A 1 72 ? 1.393 7.889 15.749 1.00 98.38 72 VAL A N 1
ATOM 565 C CA . VAL A 1 72 ? 0.272 7.074 15.272 1.00 98.38 72 VAL A CA 1
ATOM 566 C C . VAL A 1 72 ? -0.957 7.950 15.055 1.00 98.38 72 VAL A C 1
ATOM 568 O O . VAL A 1 72 ? -1.411 8.645 15.965 1.00 98.38 72 VAL A O 1
ATOM 571 N N . VAL A 1 73 ? -1.522 7.898 13.849 1.00 98.19 73 VAL A N 1
ATOM 572 C CA . VAL A 1 73 ? -2.720 8.659 13.466 1.00 98.19 73 VAL A CA 1
ATOM 573 C C . VAL A 1 73 ? -3.718 7.791 12.705 1.00 98.19 73 VAL A C 1
ATOM 575 O O . VAL A 1 73 ? -3.363 6.782 12.101 1.00 98.19 73 VAL A O 1
ATOM 578 N N . ALA A 1 74 ? -4.989 8.198 12.698 1.00 98.19 74 ALA A N 1
ATOM 579 C CA . ALA A 1 74 ? -6.037 7.539 11.925 1.00 98.19 74 ALA A CA 1
ATOM 580 C C . ALA A 1 74 ? -6.412 8.365 10.686 1.00 98.19 74 ALA A C 1
ATOM 582 O O . ALA A 1 74 ? -6.877 9.502 10.799 1.00 98.19 74 ALA A O 1
ATOM 583 N N . LEU A 1 75 ? -6.275 7.773 9.500 1.00 97.88 75 LEU A N 1
ATOM 584 C CA . LEU A 1 75 ? -6.723 8.352 8.234 1.00 97.88 75 LEU A CA 1
ATOM 585 C C . LEU A 1 75 ? -8.125 7.837 7.903 1.00 97.88 75 LEU A C 1
ATOM 587 O O . LEU A 1 75 ? -8.322 6.641 7.698 1.00 97.88 75 LEU A O 1
ATOM 591 N N . ARG A 1 76 ? -9.114 8.735 7.862 1.00 98.19 76 ARG A N 1
ATOM 592 C CA . ARG A 1 76 ? -10.522 8.390 7.605 1.00 98.19 76 ARG A CA 1
ATOM 593 C C . ARG A 1 76 ? -10.782 8.171 6.116 1.00 98.19 76 ARG A C 1
ATOM 595 O O . ARG A 1 76 ? -10.368 8.976 5.285 1.00 98.19 76 ARG A O 1
ATOM 602 N N . ALA A 1 77 ? -11.540 7.125 5.801 1.00 97.56 77 ALA A N 1
ATOM 603 C CA . ALA A 1 77 ? -12.024 6.840 4.457 1.00 97.56 77 ALA A CA 1
ATOM 604 C C . ALA A 1 77 ? -13.528 7.131 4.377 1.00 97.56 77 ALA A C 1
ATOM 606 O O . ALA A 1 77 ? -14.322 6.605 5.155 1.00 97.56 77 ALA A O 1
ATOM 607 N N . SER A 1 78 ? -13.938 7.975 3.428 1.00 96.88 78 SER A N 1
ATOM 608 C CA . SER A 1 78 ? -15.358 8.308 3.241 1.00 96.88 78 SER A CA 1
ATOM 609 C C . SER A 1 78 ? -16.140 7.187 2.555 1.00 96.88 78 SER A C 1
ATOM 611 O O . SER A 1 78 ? -17.333 7.029 2.814 1.00 96.88 78 SER A O 1
ATOM 613 N N . ARG A 1 79 ? -15.474 6.395 1.706 1.00 96.88 79 ARG A N 1
ATOM 614 C CA . ARG A 1 79 ? -16.089 5.316 0.924 1.00 96.88 79 ARG A CA 1
ATOM 615 C C . ARG A 1 79 ? -15.507 3.958 1.280 1.00 96.88 79 ARG A C 1
ATOM 617 O O . ARG A 1 79 ? -16.162 3.185 1.968 1.00 96.88 79 ARG A O 1
ATOM 624 N N . GLU A 1 80 ? -14.283 3.705 0.830 1.00 97.69 80 GLU A N 1
ATOM 625 C CA . GLU A 1 80 ? -13.657 2.386 0.861 1.00 97.69 80 GLU A CA 1
ATOM 626 C C . GLU A 1 80 ? -12.171 2.490 1.206 1.00 97.69 80 GLU A C 1
ATOM 628 O O . GLU A 1 80 ? -11.535 3.525 0.985 1.00 97.69 80 GLU A O 1
ATOM 633 N N . VAL A 1 81 ? -11.626 1.384 1.710 1.00 98.00 81 VAL A N 1
ATOM 634 C CA . VAL A 1 81 ? -10.190 1.160 1.879 1.00 98.00 81 VAL A CA 1
ATOM 635 C C . VAL A 1 81 ? -9.803 -0.027 1.005 1.00 98.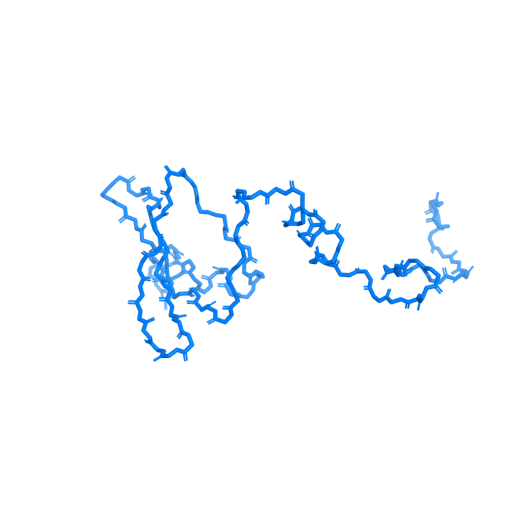00 81 VAL A C 1
ATOM 637 O O . VAL A 1 81 ? -10.351 -1.114 1.165 1.00 98.00 81 VAL A O 1
ATOM 640 N N . ILE A 1 82 ? -8.855 0.180 0.091 1.00 98.00 82 ILE A N 1
ATOM 641 C CA . ILE A 1 82 ? -8.353 -0.866 -0.806 1.00 98.00 82 ILE A CA 1
ATOM 642 C C . ILE A 1 82 ? -6.977 -1.303 -0.307 1.00 98.00 82 ILE A C 1
ATOM 644 O O . ILE A 1 82 ? -6.002 -0.557 -0.412 1.00 98.00 82 ILE A O 1
ATOM 648 N N . LEU A 1 83 ? -6.889 -2.516 0.236 1.00 97.25 83 LEU A N 1
ATOM 649 C CA . LEU A 1 83 ? -5.629 -3.064 0.727 1.00 97.25 83 LEU A CA 1
ATOM 650 C C . LEU A 1 83 ? -4.814 -3.635 -0.438 1.00 97.25 83 LEU A C 1
ATOM 652 O O . LEU A 1 83 ? -5.215 -4.599 -1.079 1.00 97.25 83 LEU A O 1
ATOM 656 N N . SER A 1 84 ? -3.670 -3.015 -0.721 1.00 97.62 84 SER A N 1
ATOM 657 C CA . SER A 1 84 ? -2.751 -3.407 -1.804 1.00 97.62 84 SER A CA 1
ATOM 658 C C . SER A 1 84 ? -1.320 -3.590 -1.286 1.00 97.62 84 SER A C 1
ATOM 660 O O . SER A 1 84 ? -0.355 -3.242 -1.957 1.00 97.62 84 SER A O 1
ATOM 662 N N . ALA A 1 85 ? -1.170 -4.118 -0.067 1.00 97.69 85 ALA A N 1
ATOM 663 C CA . ALA A 1 85 ? 0.121 -4.246 0.614 1.00 97.69 85 ALA A CA 1
ATOM 664 C C . ALA A 1 85 ? 0.928 -5.493 0.181 1.00 97.69 85 ALA A C 1
ATOM 666 O O . ALA A 1 85 ? 1.944 -5.830 0.784 1.00 97.69 85 ALA A O 1
ATOM 667 N N . GLY A 1 86 ? 0.486 -6.194 -0.868 1.00 97.69 86 GLY A N 1
ATOM 668 C CA . GLY A 1 86 ? 1.101 -7.429 -1.359 1.00 97.69 86 GLY A CA 1
ATOM 669 C C . GLY A 1 86 ? 0.700 -8.671 -0.557 1.00 97.69 86 GLY A C 1
ATOM 670 O O . GLY A 1 86 ? 0.031 -8.575 0.472 1.00 97.69 86 GLY A O 1
ATOM 671 N N . ALA A 1 87 ? 1.105 -9.846 -1.044 1.00 97.50 87 ALA A N 1
ATOM 672 C CA . ALA A 1 87 ? 0.661 -11.145 -0.525 1.00 97.50 87 ALA A CA 1
ATOM 673 C C . ALA A 1 87 ? 1.115 -11.448 0.914 1.00 97.50 87 ALA A C 1
ATOM 675 O O . ALA A 1 87 ? 0.518 -12.293 1.567 1.00 97.50 87 ALA A O 1
ATOM 676 N N . ILE A 1 88 ? 2.149 -10.759 1.405 1.00 95.69 88 ILE A N 1
ATOM 677 C CA . ILE A 1 88 ? 2.699 -10.959 2.752 1.00 95.69 88 ILE A CA 1
ATOM 678 C C . ILE A 1 88 ? 2.065 -9.980 3.745 1.00 95.69 88 ILE A C 1
ATOM 680 O O . ILE A 1 88 ? 1.521 -10.390 4.764 1.00 95.69 88 ILE A O 1
ATOM 684 N N . ASN A 1 89 ? 2.082 -8.679 3.444 1.00 97.25 89 ASN A N 1
ATOM 685 C CA . ASN A 1 89 ? 1.632 -7.680 4.417 1.00 97.25 89 ASN A CA 1
ATOM 686 C C . ASN A 1 89 ? 0.110 -7.518 4.446 1.00 97.25 89 ASN A C 1
ATOM 688 O O . ASN A 1 89 ? -0.433 -7.147 5.480 1.00 97.25 89 ASN A O 1
ATOM 692 N N . SER A 1 90 ? -0.599 -7.794 3.345 1.00 98.12 90 SER A N 1
ATOM 693 C CA . SER A 1 90 ? -2.065 -7.693 3.340 1.00 98.12 90 SER A CA 1
ATOM 694 C C . SER A 1 90 ? -2.727 -8.636 4.358 1.00 98.12 90 SER A C 1
ATOM 696 O O . SER A 1 90 ? -3.513 -8.136 5.161 1.00 98.12 90 SER A O 1
ATOM 698 N N . PRO A 1 91 ? -2.417 -9.951 4.409 1.00 96.81 91 PRO A N 1
ATOM 699 C CA . PRO A 1 91 ? -2.980 -10.815 5.447 1.00 96.81 91 PRO A CA 1
ATOM 700 C C . PRO A 1 91 ? -2.536 -10.401 6.855 1.00 96.81 91 PRO A C 1
ATOM 702 O O . PRO A 1 91 ? -3.368 -10.380 7.753 1.00 96.81 91 PRO A O 1
ATOM 705 N N . ALA A 1 92 ? -1.282 -9.974 7.049 1.00 96.44 92 ALA A N 1
ATOM 706 C CA . ALA A 1 92 ? -0.814 -9.491 8.352 1.00 96.44 92 ALA A CA 1
ATOM 707 C C . ALA A 1 92 ? -1.632 -8.288 8.857 1.00 96.44 92 ALA A C 1
ATOM 709 O O . ALA A 1 92 ? -2.107 -8.281 9.991 1.00 96.44 92 ALA A O 1
ATOM 710 N N . ILE A 1 93 ? -1.868 -7.296 7.991 1.00 97.94 93 ILE A N 1
ATOM 711 C CA . ILE A 1 93 ? -2.711 -6.138 8.309 1.00 97.94 93 ILE A CA 1
ATOM 712 C C . ILE A 1 93 ? -4.139 -6.589 8.629 1.00 97.94 93 ILE A C 1
ATOM 714 O O . ILE A 1 93 ? -4.710 -6.107 9.604 1.00 97.94 93 ILE A O 1
ATOM 718 N N . LEU A 1 94 ? -4.722 -7.509 7.853 1.00 97.69 94 LEU A N 1
ATOM 719 C CA . LEU A 1 94 ? -6.072 -8.025 8.111 1.00 97.69 94 LEU A CA 1
ATOM 720 C C . LEU A 1 94 ? -6.168 -8.693 9.490 1.00 97.69 94 LEU A C 1
ATOM 722 O O . LEU A 1 94 ? -7.050 -8.327 10.268 1.00 97.69 94 LEU A O 1
ATOM 726 N N . MET A 1 95 ? -5.217 -9.563 9.840 1.00 96.62 95 MET A N 1
ATOM 727 C CA . MET A 1 95 ? -5.173 -10.232 11.145 1.00 96.62 95 MET A CA 1
ATOM 728 C C . MET A 1 95 ? -5.039 -9.228 12.297 1.00 96.62 95 MET A C 1
ATOM 730 O O . MET A 1 95 ? -5.840 -9.248 13.230 1.00 96.62 95 MET A O 1
ATOM 734 N N . HIS A 1 96 ? -4.130 -8.249 12.189 1.00 96.25 96 HIS A N 1
ATOM 735 C CA . HIS A 1 96 ? -4.007 -7.151 13.165 1.00 96.25 96 HIS A CA 1
ATOM 736 C C . HIS A 1 96 ? -5.243 -6.241 13.244 1.00 96.25 96 HIS A C 1
ATOM 738 O O . HIS A 1 96 ? -5.384 -5.447 14.177 1.00 96.25 96 HIS A O 1
ATOM 744 N N . SER A 1 97 ? -6.149 -6.354 12.275 1.00 97.19 97 SER A N 1
ATOM 7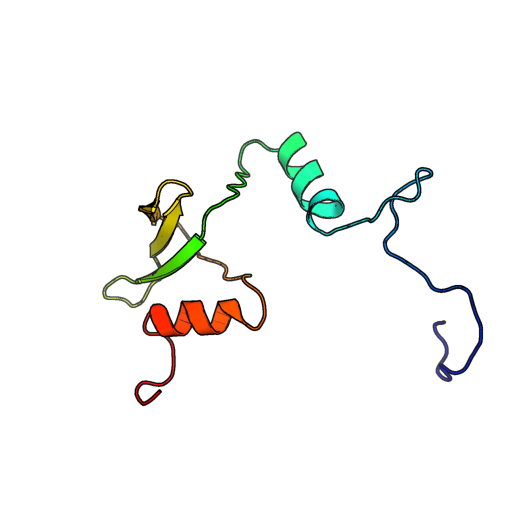45 C CA . SER A 1 97 ? -7.423 -5.638 12.238 1.00 97.19 97 SER A CA 1
ATOM 746 C C . SER A 1 97 ? -8.604 -6.475 12.739 1.00 97.19 97 SER A C 1
ATOM 748 O O . SER A 1 97 ? -9.741 -6.013 12.654 1.00 97.19 97 SER A O 1
ATOM 750 N N . GLY A 1 98 ? -8.361 -7.694 13.235 1.00 94.81 98 GLY A N 1
ATOM 751 C CA . GLY A 1 98 ? -9.410 -8.624 13.663 1.00 94.81 98 GLY A CA 1
ATOM 752 C C . GLY A 1 98 ? -10.128 -9.330 12.507 1.00 94.81 98 GLY A C 1
ATOM 753 O O . GLY A 1 98 ? -11.250 -9.802 12.684 1.00 94.81 98 GLY A O 1
ATOM 754 N N . VAL A 1 99 ? -9.512 -9.380 11.321 1.00 95.62 99 VAL A N 1
ATOM 755 C CA . VAL A 1 99 ? -9.996 -10.113 10.144 1.00 95.62 99 VAL A CA 1
ATOM 756 C C . VAL A 1 99 ? -9.012 -11.242 9.843 1.00 95.62 99 VAL A C 1
ATOM 758 O O . VAL A 1 99 ? -8.032 -11.064 9.127 1.00 95.62 99 VAL A O 1
ATOM 761 N N . GLY A 1 100 ? -9.268 -12.409 10.413 1.00 93.00 100 GLY A N 1
ATOM 762 C CA . GLY A 1 100 ? -8.404 -13.582 10.325 1.00 93.00 100 GLY A CA 1
ATOM 763 C C . GLY A 1 100 ? -8.998 -14.726 11.133 1.00 93.00 100 GLY A C 1
ATOM 764 O O . GLY A 1 100 ? -10.122 -14.605 11.633 1.00 93.00 100 GLY A O 1
ATOM 765 N N . ASP A 1 101 ? -8.267 -15.830 11.248 1.00 90.50 101 ASP A N 1
ATOM 766 C CA . ASP A 1 101 ? -8.664 -16.887 12.172 1.00 90.50 101 ASP A CA 1
ATOM 767 C C . ASP A 1 101 ? -8.579 -16.369 13.617 1.00 90.50 101 ASP A C 1
ATOM 769 O O . ASP A 1 101 ? -7.695 -15.601 13.979 1.00 90.50 101 ASP A O 1
ATOM 773 N N . SER A 1 102 ? -9.544 -16.767 14.439 1.00 82.00 102 SER A N 1
ATOM 774 C CA . SER A 1 102 ? -9.575 -16.464 15.872 1.00 82.00 102 SER A CA 1
ATOM 775 C C . SER A 1 102 ? -8.636 -17.343 16.704 1.00 82.00 102 SER A C 1
ATOM 777 O O . SER A 1 102 ? -8.420 -17.043 17.876 1.00 82.00 102 SER A O 1
ATOM 779 N N . GLN A 1 103 ? -8.166 -18.455 16.128 1.00 78.88 103 GLN A N 1
ATOM 780 C CA . GLN A 1 103 ? -7.324 -19.464 16.784 1.00 78.88 103 GLN A CA 1
ATOM 781 C C . GLN A 1 103 ? -5.846 -19.384 16.376 1.00 78.88 103 GLN A C 1
ATOM 783 O O . GLN A 1 103 ? -5.045 -20.193 16.846 1.00 78.88 103 GLN A O 1
ATOM 788 N N . GLU A 1 104 ? -5.505 -18.451 15.491 1.00 56.88 104 GLU A N 1
ATOM 789 C CA . GLU A 1 104 ? -4.128 -18.097 15.135 1.00 56.88 104 GLU A CA 1
ATOM 790 C C . GLU A 1 104 ? -3.631 -16.967 16.049 1.00 56.88 104 GLU A C 1
ATOM 792 O O . GLU A 1 104 ? -2.478 -17.070 16.528 1.00 56.88 104 GLU A O 1
#

pLDDT: mean 92.66, std 8.76, range [56.72, 98.56]

InterPro domains:
  IPR000172 Glucose-methanol-choline oxidoreductase, N-terminal [PF00732] (14-103)
  IPR000172 Glucose-methanol-choline oxidoreductase, N-terminal [PS00624] (86-100)
  IPR012132 Glucose-methanol-choline oxidoreductase [PTHR11552] (2-103)
  IPR036188 FAD/NAD(P)-binding domain superfamily [G3DSA:3.50.50.60] (26-103)
  IPR036188 FAD/NAD(P)-binding domain superfamily [SSF51905] (20-103)